Protein AF-A0A7C9AI46-F1 (afdb_monomer_lite)

Organism: Opuntia streptacantha (NCBI:txid393608)

Foldseek 3Di:
DDPCCDPLVVLLQDPPPDDDDDDDGSVRVLVVCLVDPVSLLQQLPADPQQQGSLLSNLLSVVVVVNVSNLVRRDPVSVVSQQCGAGNVRDGSLNSNVVDPDDPPVSNCSSVVVVVVVVPD

Sequence (120 aa):
KNDEKTFWYLLASQTFFDSTSYRKTGLEMLLEIRSDDSALKCLAEADNDGNTPLHIAIEKRNFHFARFVMEIAPQDSFEKIMRKRNSKDLTPIDLIGSAEYVPRQVMLSLLSFKMHGMIM

Structure (mmCIF, N/CA/C/O backbone):
data_AF-A0A7C9AI46-F1
#
_entry.id   AF-A0A7C9AI46-F1
#
loop_
_atom_site.group_PDB
_atom_site.id
_atom_site.type_symbol
_atom_site.label_atom_id
_atom_site.label_alt_id
_atom_site.label_comp_id
_atom_site.label_asym_id
_atom_site.label_entity_id
_atom_site.label_seq_id
_atom_site.pdbx_PDB_ins_code
_atom_site.Cartn_x
_atom_site.Cartn_y
_atom_site.Cartn_z
_atom_site.occupancy
_atom_site.B_iso_or_equiv
_atom_site.auth_seq_id
_atom_site.auth_comp_id
_atom_site.auth_asym_id
_atom_site.auth_atom_id
_atom_site.pdbx_PDB_model_num
ATOM 1 N N . LYS A 1 1 ? 1.104 -20.316 12.557 1.00 36.34 1 LYS A N 1
ATOM 2 C CA . LYS A 1 1 ? 0.505 -19.756 11.323 1.00 36.34 1 LYS A CA 1
ATOM 3 C C . LYS A 1 1 ? 0.906 -18.299 11.339 1.00 36.34 1 LYS A C 1
ATOM 5 O O . LYS A 1 1 ? 0.425 -17.597 12.209 1.00 36.34 1 LYS A O 1
ATOM 10 N N . ASN A 1 2 ? 1.952 -17.960 10.586 1.00 35.69 2 ASN A N 1
ATOM 11 C CA . ASN A 1 2 ? 2.674 -16.703 10.747 1.00 35.69 2 ASN A CA 1
ATOM 12 C C . ASN A 1 2 ? 1.768 -15.527 10.405 1.00 35.69 2 ASN A C 1
ATOM 14 O O . ASN A 1 2 ? 1.301 -15.412 9.274 1.00 35.69 2 ASN A O 1
ATOM 18 N N . ASP A 1 3 ? 1.575 -14.656 11.386 1.00 42.41 3 ASP A N 1
ATOM 19 C CA . ASP A 1 3 ? 1.019 -13.327 11.204 1.00 42.41 3 ASP A CA 1
ATOM 20 C C . ASP A 1 3 ? 2.078 -12.478 10.492 1.00 42.41 3 ASP A C 1
ATOM 22 O O . ASP A 1 3 ? 2.746 -11.640 11.100 1.00 42.41 3 ASP A O 1
ATOM 26 N N . GLU A 1 4 ? 2.278 -12.718 9.196 1.00 43.88 4 GLU A N 1
ATOM 27 C CA . GLU A 1 4 ? 3.011 -11.803 8.322 1.00 43.88 4 GLU A CA 1
ATOM 28 C C . GLU A 1 4 ? 2.147 -10.559 8.125 1.00 43.88 4 GLU A C 1
ATOM 30 O O . GLU A 1 4 ? 1.579 -10.303 7.069 1.00 43.88 4 GLU A O 1
ATOM 35 N N . LYS A 1 5 ? 2.017 -9.784 9.204 1.00 53.44 5 LYS A N 1
ATOM 36 C CA . LYS A 1 5 ? 1.692 -8.369 9.152 1.00 53.44 5 LYS A CA 1
ATOM 37 C C . LYS A 1 5 ? 2.832 -7.741 8.367 1.00 53.44 5 LYS A C 1
ATOM 39 O O . LYS A 1 5 ? 3.883 -7.432 8.925 1.00 53.44 5 LYS A O 1
ATOM 44 N N . THR A 1 6 ? 2.639 -7.669 7.057 1.00 63.28 6 THR A N 1
ATOM 45 C CA . THR A 1 6 ? 3.612 -7.214 6.070 1.00 63.28 6 THR A CA 1
ATOM 46 C C . THR A 1 6 ? 4.199 -5.881 6.522 1.00 63.28 6 THR A C 1
ATOM 48 O O . THR A 1 6 ? 3.526 -5.095 7.189 1.00 63.28 6 THR A O 1
ATOM 51 N N . PHE A 1 7 ? 5.442 -5.595 6.144 1.00 65.50 7 PHE A N 1
ATOM 52 C CA . PHE A 1 7 ? 6.103 -4.301 6.354 1.00 65.50 7 PHE A CA 1
ATOM 53 C C . PHE A 1 7 ? 5.150 -3.094 6.171 1.00 65.50 7 PHE A C 1
ATOM 55 O O . PHE A 1 7 ? 5.118 -2.176 6.991 1.00 65.50 7 PHE A O 1
ATOM 62 N N . TRP A 1 8 ? 4.268 -3.169 5.170 1.00 65.88 8 TRP A N 1
ATOM 63 C CA . TRP A 1 8 ? 3.223 -2.186 4.887 1.00 65.88 8 TRP A CA 1
ATOM 64 C C . TRP A 1 8 ? 2.050 -2.162 5.857 1.00 65.88 8 TRP A C 1
ATOM 66 O O . TRP A 1 8 ? 1.563 -1.082 6.179 1.00 65.88 8 TRP A O 1
ATOM 76 N N . TYR A 1 9 ? 1.611 -3.317 6.356 1.00 63.44 9 TYR A N 1
ATOM 77 C CA . TYR A 1 9 ? 0.642 -3.370 7.443 1.00 63.44 9 TYR A CA 1
ATOM 78 C C . TYR A 1 9 ? 1.198 -2.630 8.660 1.00 63.44 9 TYR A C 1
ATOM 80 O O . TYR A 1 9 ? 0.491 -1.819 9.245 1.00 63.44 9 TYR A O 1
ATOM 88 N N . LEU A 1 10 ? 2.470 -2.840 9.021 1.00 62.12 10 LEU A N 1
ATOM 89 C CA . LEU A 1 10 ? 3.110 -2.135 10.140 1.00 62.12 10 LEU A CA 1
ATOM 90 C C . LEU A 1 10 ? 3.229 -0.621 9.897 1.00 62.12 10 LEU A C 1
ATOM 92 O O . LEU A 1 10 ? 2.911 0.150 10.799 1.00 62.12 10 LEU A O 1
ATOM 96 N N . LEU A 1 11 ? 3.612 -0.193 8.690 1.00 64.50 11 LEU A N 1
ATOM 97 C CA . LEU A 1 11 ? 3.688 1.229 8.326 1.00 64.50 11 LEU A CA 1
ATOM 98 C C . LEU A 1 11 ? 2.318 1.920 8.290 1.00 64.50 11 LEU A C 1
ATOM 100 O O . LEU A 1 11 ? 2.179 3.044 8.764 1.00 64.50 11 LEU A O 1
ATOM 104 N N . ALA A 1 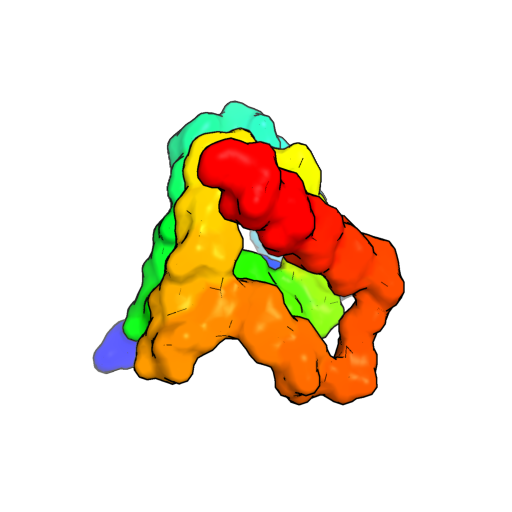12 ? 1.297 1.256 7.752 1.00 61.16 12 ALA A N 1
ATOM 105 C CA . ALA A 1 12 ? -0.043 1.820 7.639 1.00 61.16 12 ALA A CA 1
ATOM 106 C C . ALA A 1 12 ? -0.834 1.755 8.960 1.00 61.16 12 ALA A C 1
ATOM 108 O O . ALA A 1 12 ? -1.695 2.606 9.182 1.00 61.16 12 ALA A O 1
ATOM 109 N N . SER A 1 13 ? -0.554 0.770 9.828 1.00 62.59 13 SER A N 1
ATOM 110 C CA . SER A 1 13 ? -1.275 0.548 11.096 1.00 62.59 13 SER A CA 1
ATOM 111 C C . SER A 1 13 ? -0.742 1.338 12.289 1.00 62.59 13 SER A C 1
ATOM 113 O O . SER A 1 13 ? -1.479 1.496 13.261 1.00 62.59 13 SER A O 1
ATOM 115 N N . GLN A 1 14 ? 0.497 1.832 12.251 1.00 60.31 14 GLN A N 1
ATOM 116 C CA . GLN A 1 14 ? 1.072 2.570 13.373 1.00 60.31 14 GLN A CA 1
ATOM 117 C C . GLN A 1 14 ? 0.974 4.086 13.180 1.00 60.31 14 GLN A C 1
ATOM 119 O O . GLN A 1 14 ? 1.494 4.664 12.227 1.00 60.31 14 GLN A O 1
ATOM 124 N N . THR A 1 15 ? 0.358 4.754 14.154 1.00 53.78 15 THR A N 1
ATOM 125 C CA . THR A 1 15 ? 0.526 6.187 14.408 1.00 53.78 15 THR A CA 1
ATOM 126 C C . THR A 1 15 ? 1.915 6.413 15.018 1.00 53.78 15 THR A C 1
ATOM 128 O O . THR A 1 15 ? 2.055 6.517 16.234 1.00 53.78 15 THR A O 1
ATOM 131 N N . PHE A 1 16 ? 2.973 6.410 14.204 1.00 49.12 16 PHE A N 1
ATOM 132 C CA . PHE A 1 16 ? 4.346 6.589 14.691 1.00 49.12 16 PHE A CA 1
ATOM 133 C C . PHE A 1 16 ? 4.631 8.056 15.057 1.00 49.12 16 PHE A C 1
ATOM 135 O O . PHE A 1 16 ? 5.184 8.813 14.263 1.00 49.12 16 PHE A O 1
ATOM 142 N N . PHE A 1 17 ? 4.263 8.437 16.280 1.00 46.50 17 PHE A N 1
ATOM 143 C CA . PHE A 1 17 ? 4.783 9.621 16.977 1.00 46.50 17 PHE A CA 1
ATOM 144 C C . PHE A 1 17 ? 5.236 9.302 18.412 1.00 46.50 17 PHE A C 1
ATOM 146 O O . PHE A 1 17 ? 5.400 10.226 19.203 1.00 46.50 17 PHE A O 1
ATOM 153 N N . ASP A 1 18 ? 5.453 8.029 18.766 1.00 39.16 18 ASP A N 1
ATOM 154 C CA . ASP A 1 18 ? 5.945 7.689 20.106 1.00 39.16 18 ASP A CA 1
ATOM 155 C C . ASP A 1 18 ? 7.452 7.398 20.103 1.00 39.16 18 ASP A C 1
ATOM 157 O O . ASP A 1 18 ? 7.964 6.615 19.301 1.00 39.16 18 ASP A O 1
ATOM 161 N N . SER A 1 19 ? 8.174 8.104 20.970 1.00 45.16 19 SER A N 1
ATOM 162 C CA . SER A 1 19 ? 9.606 8.403 20.855 1.00 45.16 19 SER A CA 1
ATOM 163 C C . SER A 1 19 ? 10.541 7.363 21.481 1.00 45.16 19 SER A C 1
ATOM 165 O O . SER A 1 19 ? 11.729 7.636 21.643 1.00 45.16 19 SER A O 1
ATOM 167 N N . THR A 1 20 ? 10.052 6.183 21.872 1.00 44.16 20 THR A N 1
ATOM 168 C CA . THR A 1 20 ? 10.730 5.420 22.938 1.00 44.16 20 THR A CA 1
ATOM 169 C C . THR A 1 20 ? 11.123 3.970 22.658 1.00 44.16 20 THR A C 1
ATOM 171 O O . THR A 1 20 ? 11.609 3.314 23.578 1.00 44.16 20 THR A O 1
ATOM 174 N N . SER A 1 21 ? 11.050 3.427 21.435 1.00 40.94 21 SER A N 1
ATOM 175 C CA . SER A 1 21 ? 11.589 2.065 21.244 1.00 40.94 21 SER A CA 1
ATOM 176 C C . SER A 1 21 ? 12.120 1.736 19.853 1.00 40.94 21 SER A C 1
ATOM 178 O O . SER A 1 21 ? 11.443 1.093 19.055 1.00 40.94 21 SER A O 1
ATOM 180 N N . TYR A 1 22 ? 13.398 2.088 19.644 1.00 47.00 22 TYR A N 1
ATOM 181 C CA . TYR A 1 22 ? 14.240 1.716 18.497 1.00 47.00 22 TYR A CA 1
ATOM 182 C C . TYR A 1 22 ? 13.635 2.114 17.130 1.00 47.00 22 TYR A C 1
ATOM 184 O O . TYR A 1 22 ? 12.488 2.511 17.029 1.00 47.00 22 TYR A O 1
ATOM 192 N N . ARG A 1 23 ? 14.391 1.923 16.045 1.00 47.78 23 ARG A N 1
ATOM 193 C CA . ARG A 1 23 ? 13.865 1.805 14.669 1.00 47.78 23 ARG A CA 1
ATOM 194 C C . ARG A 1 23 ? 13.454 3.123 13.993 1.00 47.78 23 ARG A C 1
ATOM 196 O O . ARG A 1 23 ? 12.537 3.814 14.405 1.00 47.78 23 ARG A O 1
ATOM 203 N N . LYS A 1 24 ? 14.175 3.397 12.903 1.00 52.66 24 LYS A N 1
ATOM 204 C CA . LYS A 1 24 ? 13.884 4.299 11.779 1.00 52.66 24 LYS A CA 1
ATOM 205 C C . LYS A 1 24 ? 12.466 4.891 11.800 1.00 52.66 24 LYS A C 1
ATOM 207 O O . LYS A 1 24 ? 11.492 4.141 11.791 1.00 52.66 24 LYS A O 1
ATOM 212 N N . THR A 1 25 ? 12.340 6.216 11.830 1.00 62.56 25 THR A N 1
ATOM 213 C CA . THR A 1 25 ? 11.023 6.880 11.857 1.00 62.56 25 THR A CA 1
ATOM 214 C C . THR A 1 25 ? 10.204 6.540 10.607 1.00 62.56 25 THR A C 1
ATOM 216 O O . THR A 1 25 ? 10.760 6.166 9.572 1.00 62.56 25 THR A O 1
ATOM 219 N N . GLY A 1 26 ? 8.877 6.727 10.664 1.00 61.03 26 GLY A N 1
ATOM 220 C CA . GLY A 1 26 ? 8.028 6.610 9.475 1.00 61.03 26 GLY A CA 1
ATOM 221 C C . GLY A 1 26 ? 8.571 7.455 8.318 1.00 61.03 26 GLY A C 1
ATOM 222 O O . GLY A 1 26 ? 8.740 6.946 7.221 1.00 61.03 26 GLY A O 1
ATOM 223 N N . LEU A 1 27 ? 8.979 8.699 8.583 1.00 62.09 27 LEU A N 1
ATOM 224 C CA . LEU A 1 27 ? 9.576 9.586 7.579 1.00 62.09 27 LEU A CA 1
ATOM 225 C C . LEU A 1 27 ? 10.895 9.053 7.001 1.00 62.09 27 LEU A C 1
ATOM 227 O O . LEU A 1 27 ? 11.093 9.127 5.794 1.00 62.09 27 LEU A O 1
ATOM 231 N N . GLU A 1 28 ? 11.780 8.491 7.821 1.00 65.75 28 GLU A N 1
ATOM 232 C CA . GLU A 1 28 ? 13.042 7.908 7.344 1.00 65.75 28 GLU A CA 1
ATOM 233 C C . GLU A 1 28 ? 12.821 6.654 6.486 1.00 65.75 28 GLU A C 1
ATOM 235 O O . GLU A 1 28 ? 13.552 6.446 5.520 1.00 65.75 28 GLU A O 1
ATOM 240 N N . MET A 1 29 ? 11.805 5.839 6.794 1.00 65.44 29 MET A N 1
ATOM 241 C CA . MET A 1 29 ? 11.410 4.714 5.937 1.00 65.44 29 MET A CA 1
ATOM 242 C C . MET A 1 29 ? 10.792 5.198 4.622 1.00 65.44 29 MET A C 1
ATOM 244 O O . MET A 1 29 ? 11.121 4.673 3.564 1.00 65.44 29 MET A O 1
ATOM 248 N N . LEU A 1 30 ? 9.939 6.227 4.660 1.00 67.44 30 LEU A N 1
ATOM 249 C CA . LEU A 1 30 ? 9.368 6.835 3.453 1.00 67.44 30 LEU A CA 1
ATOM 250 C C . LEU A 1 30 ? 10.469 7.419 2.550 1.00 67.44 30 LEU A C 1
ATOM 252 O O . LEU A 1 30 ? 10.444 7.223 1.336 1.00 67.44 30 LEU A O 1
ATOM 256 N N . LEU A 1 31 ? 11.470 8.085 3.129 1.00 69.69 31 LEU A N 1
ATOM 257 C CA . LEU A 1 31 ? 12.622 8.598 2.384 1.00 69.69 31 LEU A CA 1
ATOM 258 C C . LEU A 1 31 ? 13.451 7.476 1.750 1.00 69.69 31 LEU A C 1
ATOM 260 O O . LEU A 1 31 ? 13.870 7.617 0.607 1.00 69.69 31 LEU A O 1
ATOM 264 N N . GLU A 1 32 ? 13.640 6.359 2.450 1.00 70.50 32 GLU A N 1
ATOM 265 C CA . GLU A 1 32 ? 14.325 5.185 1.902 1.00 70.50 32 GLU A CA 1
ATOM 266 C C . GLU A 1 32 ? 13.545 4.547 0.746 1.00 70.50 32 GLU A C 1
ATOM 268 O O . GLU A 1 32 ? 14.131 4.284 -0.300 1.00 70.50 32 GLU A O 1
ATOM 273 N N . ILE A 1 33 ? 12.222 4.389 0.878 1.00 71.12 33 ILE A N 1
ATOM 274 C CA . ILE A 1 33 ? 11.359 3.864 -0.195 1.00 71.12 33 ILE A CA 1
ATOM 275 C C . ILE A 1 33 ? 11.448 4.744 -1.444 1.00 71.12 33 ILE A C 1
ATOM 277 O O . ILE A 1 33 ? 11.494 4.236 -2.558 1.00 71.12 33 ILE A O 1
ATOM 281 N N . ARG A 1 34 ? 11.498 6.070 -1.272 1.00 70.38 34 ARG A N 1
ATOM 282 C CA . ARG A 1 34 ? 11.638 7.013 -2.390 1.00 70.38 34 ARG A CA 1
ATOM 283 C C . ARG A 1 34 ? 12.972 6.858 -3.131 1.00 70.38 34 ARG A C 1
ATOM 285 O O . ARG A 1 34 ? 13.054 7.229 -4.298 1.00 70.38 34 ARG A O 1
ATOM 292 N N . SER A 1 35 ? 14.008 6.363 -2.460 1.00 75.94 35 SER A N 1
ATOM 293 C CA . SER A 1 35 ? 15.353 6.200 -3.016 1.00 75.94 35 SER A CA 1
ATOM 294 C C . SER A 1 35 ? 15.632 4.801 -3.580 1.00 75.94 35 SER A C 1
ATOM 296 O O . SER A 1 35 ? 16.685 4.620 -4.187 1.00 75.94 35 SER A O 1
ATOM 298 N N . ASP A 1 36 ? 14.724 3.834 -3.411 1.00 76.69 36 ASP A N 1
ATOM 299 C CA . ASP A 1 36 ? 14.899 2.446 -3.855 1.00 76.69 36 ASP A CA 1
ATOM 300 C C . ASP A 1 36 ? 13.776 2.012 -4.816 1.00 76.69 36 ASP A C 1
ATOM 302 O O . ASP A 1 36 ? 12.641 1.744 -4.416 1.00 76.69 36 ASP A O 1
ATOM 306 N N . ASP A 1 37 ? 14.111 1.874 -6.103 1.00 72.44 37 ASP A N 1
ATOM 307 C CA . ASP A 1 37 ? 13.191 1.407 -7.151 1.00 72.44 37 ASP A CA 1
ATOM 308 C C . ASP A 1 37 ? 12.603 0.012 -6.877 1.00 72.44 37 ASP A C 1
ATOM 310 O O . ASP A 1 37 ? 11.498 -0.312 -7.325 1.00 72.44 37 ASP A O 1
ATOM 314 N N . SER A 1 38 ? 13.324 -0.837 -6.142 1.00 71.56 38 SER A N 1
ATOM 315 C CA . SER A 1 38 ? 12.840 -2.157 -5.732 1.00 71.56 38 SER A CA 1
ATOM 316 C C . SER A 1 38 ? 11.757 -2.013 -4.667 1.00 71.56 38 SER A C 1
ATOM 318 O O . SER A 1 38 ? 10.711 -2.655 -4.766 1.00 71.56 38 SER A O 1
ATOM 320 N N . ALA A 1 39 ? 11.952 -1.106 -3.705 1.00 69.00 39 ALA A N 1
ATOM 321 C CA . ALA A 1 39 ? 10.950 -0.789 -2.690 1.00 69.00 39 ALA A CA 1
ATOM 322 C C . ALA A 1 39 ? 9.685 -0.162 -3.305 1.00 69.00 39 ALA A C 1
ATOM 324 O O . ALA A 1 39 ? 8.570 -0.472 -2.877 1.00 69.00 39 ALA A O 1
ATOM 325 N N . LEU A 1 40 ? 9.832 0.654 -4.356 1.00 71.50 40 LEU A N 1
ATOM 326 C CA . LEU A 1 40 ? 8.703 1.213 -5.109 1.00 71.50 40 LEU A CA 1
ATOM 327 C C . LEU A 1 40 ? 7.863 0.137 -5.810 1.00 71.50 40 LEU A C 1
ATOM 329 O O . LEU A 1 40 ? 6.637 0.249 -5.863 1.00 71.50 40 LEU A O 1
ATOM 333 N N . LYS A 1 41 ? 8.486 -0.931 -6.323 1.00 74.06 41 LYS A N 1
ATOM 334 C CA . LYS A 1 41 ? 7.755 -2.063 -6.924 1.00 74.06 41 LYS A CA 1
ATOM 335 C C . LYS A 1 41 ? 6.918 -2.820 -5.896 1.00 74.06 41 LYS A C 1
ATOM 337 O O . LYS A 1 41 ? 5.803 -3.236 -6.218 1.00 74.06 41 LYS A O 1
ATOM 342 N N . CYS A 1 42 ? 7.397 -2.921 -4.657 1.00 74.94 42 CYS A N 1
ATOM 343 C CA . CYS A 1 42 ? 6.657 -3.542 -3.559 1.00 74.94 42 CYS A CA 1
ATOM 344 C C . CYS A 1 42 ? 5.380 -2.776 -3.168 1.00 74.94 42 CYS A C 1
ATOM 346 O O . CYS A 1 42 ? 4.527 -3.343 -2.488 1.00 74.94 42 CYS A O 1
ATOM 348 N N . LEU A 1 43 ? 5.179 -1.528 -3.620 1.00 76.38 43 LEU A N 1
ATOM 349 C CA . LEU A 1 43 ? 3.909 -0.813 -3.418 1.00 76.38 43 LEU A CA 1
ATOM 350 C C . LEU A 1 43 ? 2.738 -1.457 -4.172 1.00 76.38 43 LEU A C 1
ATOM 352 O O . LEU A 1 43 ? 1.588 -1.278 -3.780 1.00 76.38 43 LEU A O 1
ATOM 356 N N . ALA A 1 44 ? 3.017 -2.199 -5.248 1.00 79.75 44 ALA A N 1
ATOM 357 C CA . ALA A 1 44 ? 2.013 -2.943 -6.010 1.00 79.75 44 ALA A CA 1
ATOM 358 C C . ALA A 1 44 ? 1.798 -4.376 -5.504 1.00 79.75 44 ALA A C 1
ATOM 360 O O . ALA A 1 44 ? 0.931 -5.090 -6.024 1.00 79.75 44 ALA A O 1
ATOM 361 N N . GLU A 1 45 ? 2.585 -4.806 -4.520 1.00 82.88 45 GLU A N 1
ATOM 362 C CA . GLU A 1 45 ? 2.415 -6.102 -3.883 1.00 82.88 45 GLU A CA 1
ATOM 363 C C . GLU A 1 45 ? 1.272 -6.048 -2.875 1.00 82.88 45 GLU A C 1
ATOM 365 O O . GLU A 1 45 ? 0.952 -5.007 -2.299 1.00 82.88 45 GLU A O 1
ATOM 370 N N . ALA A 1 46 ? 0.606 -7.184 -2.724 1.00 82.62 46 ALA A N 1
ATOM 371 C CA . ALA A 1 46 ? -0.509 -7.336 -1.814 1.00 82.62 46 ALA A CA 1
ATOM 372 C C . ALA A 1 46 ? -0.088 -8.196 -0.624 1.00 82.62 46 ALA A C 1
ATOM 374 O O . ALA A 1 46 ? 0.779 -9.060 -0.760 1.00 82.62 46 ALA A O 1
ATOM 375 N N . ASP A 1 47 ? -0.711 -7.962 0.524 1.00 82.62 47 ASP A N 1
ATOM 376 C CA . ASP A 1 47 ? -0.612 -8.862 1.664 1.00 82.62 47 ASP A CA 1
ATOM 377 C C . ASP A 1 47 ? -1.383 -10.176 1.425 1.00 82.62 47 ASP A C 1
ATOM 379 O O . ASP A 1 47 ? -1.945 -10.424 0.353 1.00 82.62 47 ASP A O 1
ATOM 383 N N . ASN A 1 48 ? -1.417 -11.028 2.451 1.00 83.75 48 ASN A N 1
ATOM 384 C CA . ASN A 1 48 ? -2.130 -12.307 2.422 1.00 83.75 48 ASN A CA 1
ATOM 385 C C . ASN A 1 48 ? -3.649 -12.156 2.229 1.00 83.75 48 ASN A C 1
ATOM 387 O O . ASN A 1 48 ? -4.299 -13.089 1.760 1.00 83.75 48 ASN A O 1
ATOM 391 N N . A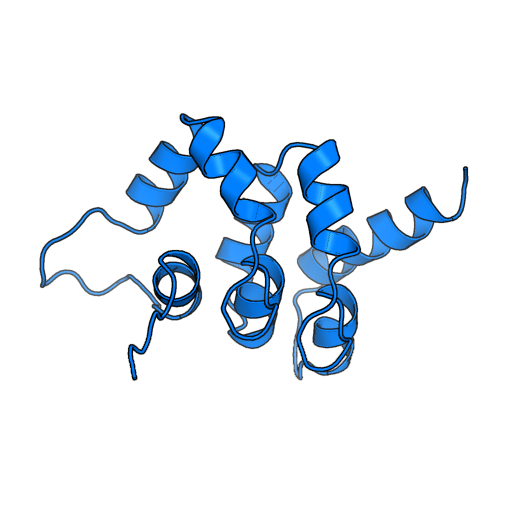SP A 1 49 ? -4.205 -10.987 2.548 1.00 83.56 49 ASP A N 1
ATOM 392 C CA . ASP A 1 49 ? -5.607 -10.641 2.327 1.00 83.56 49 ASP A CA 1
ATOM 393 C C . ASP A 1 49 ? -5.828 -9.980 0.956 1.00 83.56 49 ASP A C 1
ATOM 395 O O . ASP A 1 49 ? -6.931 -9.525 0.651 1.00 83.56 49 ASP A O 1
ATOM 399 N N . GLY A 1 50 ? -4.806 -9.912 0.100 1.00 86.75 50 GLY A N 1
ATOM 400 C CA . GLY A 1 50 ? -4.884 -9.246 -1.195 1.00 86.75 50 GLY A CA 1
ATOM 401 C C . GLY A 1 50 ? -4.887 -7.713 -1.099 1.00 86.75 50 GLY A C 1
ATOM 402 O O . GLY A 1 50 ? -5.034 -7.043 -2.123 1.00 86.75 50 GLY A O 1
ATOM 403 N N . ASN A 1 51 ? -4.708 -7.138 0.092 1.00 86.00 51 ASN A N 1
ATOM 404 C CA . ASN A 1 51 ? -4.653 -5.698 0.285 1.00 86.00 51 ASN A CA 1
ATOM 405 C C . ASN A 1 51 ? -3.285 -5.163 -0.138 1.00 86.00 51 ASN A C 1
ATOM 407 O O . ASN A 1 51 ? -2.242 -5.550 0.382 1.00 86.00 51 ASN A O 1
ATOM 411 N N . THR A 1 52 ? -3.288 -4.206 -1.058 1.00 88.06 52 THR A N 1
ATOM 412 C CA . THR A 1 52 ? -2.109 -3.364 -1.314 1.00 88.06 52 THR A CA 1
ATOM 413 C C . THR A 1 52 ? -1.908 -2.366 -0.166 1.00 88.06 52 THR A C 1
ATOM 415 O O . THR A 1 52 ? -2.858 -2.086 0.575 1.00 88.06 52 THR A O 1
ATOM 418 N N . PRO A 1 53 ? -0.730 -1.728 -0.042 1.00 84.81 53 PRO A N 1
ATOM 419 C CA . PRO A 1 53 ? -0.495 -0.681 0.952 1.00 84.81 53 PRO A CA 1
ATOM 420 C C . PRO A 1 53 ? -1.552 0.427 0.917 1.00 84.81 53 PRO A C 1
ATOM 422 O O . PRO A 1 53 ? -1.916 0.959 1.962 1.00 84.81 53 PRO A O 1
ATOM 425 N N . LEU A 1 54 ? -2.100 0.734 -0.266 1.00 85.81 54 LEU A N 1
ATOM 426 C CA . LEU A 1 54 ? -3.157 1.731 -0.422 1.00 85.81 54 LEU A CA 1
ATOM 427 C C . LEU A 1 54 ? -4.515 1.259 0.127 1.00 85.81 54 LEU A C 1
ATOM 429 O O . LEU A 1 54 ? -5.222 2.070 0.721 1.00 85.81 54 LEU A O 1
ATOM 433 N N . HIS A 1 55 ? -4.862 -0.031 0.004 1.00 87.00 55 HIS A N 1
ATOM 434 C CA . HIS A 1 55 ? -6.055 -0.586 0.664 1.00 87.00 55 HIS A CA 1
ATOM 435 C C . HIS A 1 55 ? -5.957 -0.395 2.180 1.00 87.00 55 HIS A C 1
ATOM 437 O O . HIS A 1 55 ? -6.868 0.151 2.802 1.00 87.00 55 HIS A O 1
ATOM 443 N N . ILE A 1 56 ? -4.812 -0.780 2.755 1.00 84.12 56 ILE A N 1
ATOM 444 C CA . ILE A 1 56 ? -4.572 -0.700 4.199 1.00 84.12 56 ILE A CA 1
ATOM 445 C C . ILE A 1 56 ? -4.567 0.766 4.653 1.00 84.12 56 ILE A C 1
ATOM 447 O O . ILE A 1 56 ? -5.177 1.097 5.664 1.00 84.12 56 ILE A O 1
ATOM 451 N N . ALA A 1 57 ? -3.932 1.672 3.902 1.00 83.44 57 ALA A N 1
ATOM 452 C CA . ALA A 1 57 ? -3.896 3.096 4.233 1.00 83.44 57 ALA A CA 1
ATOM 453 C C . ALA A 1 57 ? -5.301 3.711 4.326 1.00 83.44 57 ALA A C 1
ATOM 455 O O . ALA A 1 57 ? -5.581 4.478 5.248 1.00 83.44 57 ALA A O 1
ATOM 456 N N . ILE A 1 58 ? -6.188 3.359 3.390 1.00 84.19 58 ILE A N 1
ATOM 457 C CA . ILE A 1 58 ? -7.572 3.844 3.361 1.00 84.19 58 ILE A CA 1
ATOM 458 C C . ILE A 1 58 ? -8.377 3.223 4.505 1.00 84.19 58 ILE A C 1
ATOM 460 O O . ILE A 1 58 ? -9.020 3.957 5.254 1.00 84.19 58 ILE A O 1
ATOM 464 N N . GLU A 1 59 ? -8.282 1.904 4.698 1.00 82.81 59 GLU A N 1
ATOM 465 C CA . GLU A 1 59 ? -8.971 1.190 5.782 1.00 82.81 59 GLU A CA 1
ATOM 466 C C . GLU A 1 59 ? -8.562 1.720 7.167 1.00 82.81 59 GLU A C 1
ATOM 468 O O . GLU A 1 59 ? -9.406 1.951 8.032 1.00 82.81 59 GLU A O 1
ATOM 473 N N . LYS A 1 60 ? -7.267 1.987 7.373 1.00 80.31 60 LYS A N 1
ATOM 474 C CA . LYS A 1 60 ? -6.727 2.544 8.624 1.00 80.31 60 LYS A CA 1
ATOM 475 C C . LYS A 1 60 ? -6.900 4.058 8.746 1.00 80.31 60 LYS A C 1
ATOM 477 O O . LYS A 1 60 ? -6.485 4.629 9.751 1.00 80.31 60 LYS A O 1
ATOM 482 N N . ARG A 1 61 ? -7.493 4.722 7.745 1.00 80.44 61 ARG A N 1
ATOM 483 C CA . ARG A 1 61 ? -7.646 6.189 7.675 1.00 80.44 61 ARG A CA 1
ATOM 484 C C . ARG A 1 61 ? -6.312 6.941 7.769 1.00 80.44 61 ARG A C 1
ATOM 486 O O . ARG A 1 61 ? -6.264 8.112 8.150 1.00 80.44 61 ARG A O 1
ATOM 493 N N . ASN A 1 62 ? -5.218 6.289 7.381 1.00 79.94 62 ASN A N 1
ATOM 494 C CA . ASN A 1 62 ? -3.891 6.879 7.306 1.00 79.94 62 ASN A CA 1
ATOM 495 C C . ASN A 1 62 ? -3.726 7.609 5.966 1.00 79.94 62 ASN A C 1
ATOM 497 O O . ASN A 1 62 ? -3.006 7.190 5.059 1.00 79.94 62 ASN A O 1
ATOM 501 N N . PHE A 1 63 ? -4.442 8.724 5.835 1.00 80.31 63 PHE A N 1
ATOM 502 C CA . PHE A 1 63 ? -4.487 9.511 4.604 1.00 80.31 63 PHE A CA 1
ATOM 503 C C . PHE A 1 63 ? -3.154 10.173 4.255 1.00 80.31 63 PHE A C 1
ATOM 505 O O . PHE A 1 63 ? -2.909 10.459 3.087 1.00 80.31 63 PHE A O 1
ATOM 512 N N . HIS A 1 64 ? -2.286 10.395 5.246 1.00 78.69 64 HIS A N 1
ATOM 513 C CA . HIS A 1 64 ? -0.934 10.888 5.005 1.00 78.69 64 HIS A CA 1
ATOM 514 C C . HIS A 1 64 ? -0.106 9.843 4.252 1.00 78.69 64 HIS A C 1
ATOM 516 O O . HIS A 1 64 ? 0.474 10.148 3.213 1.00 78.69 64 HIS A O 1
ATOM 522 N N . PHE A 1 65 ? -0.141 8.591 4.715 1.00 78.12 65 PHE A N 1
ATOM 523 C CA . PHE A 1 65 ? 0.510 7.485 4.025 1.00 78.12 65 PHE A CA 1
ATOM 524 C C . PHE A 1 65 ? -0.140 7.192 2.665 1.00 78.12 65 PHE A C 1
ATOM 526 O O . PHE A 1 65 ? 0.571 7.008 1.682 1.00 78.12 65 PHE A O 1
ATOM 533 N N . ALA A 1 66 ? -1.474 7.249 2.561 1.00 81.88 66 ALA A N 1
ATOM 534 C CA . ALA A 1 66 ? -2.165 7.112 1.275 1.00 81.88 66 ALA A CA 1
ATOM 535 C C . ALA A 1 66 ? -1.689 8.167 0.261 1.00 81.88 66 ALA A C 1
ATOM 537 O O . ALA A 1 66 ? -1.426 7.838 -0.894 1.00 81.88 66 ALA A O 1
ATOM 538 N N . ARG A 1 67 ? -1.538 9.427 0.695 1.00 79.81 67 ARG A N 1
ATOM 539 C CA . ARG A 1 67 ? -1.025 10.509 -0.154 1.00 79.81 67 ARG A CA 1
ATOM 540 C C . ARG A 1 67 ? 0.416 10.268 -0.569 1.00 79.81 67 ARG A C 1
ATOM 542 O O . ARG A 1 67 ? 0.726 10.419 -1.741 1.00 79.81 67 ARG A O 1
ATOM 549 N N . PHE A 1 68 ? 1.255 9.834 0.363 1.00 79.81 68 PHE A N 1
ATOM 550 C CA . PHE A 1 68 ? 2.633 9.487 0.058 1.00 79.81 68 PHE A CA 1
ATOM 551 C C . PHE A 1 68 ? 2.719 8.392 -1.013 1.00 79.81 68 PHE A C 1
ATOM 553 O O . PHE A 1 68 ? 3.382 8.590 -2.023 1.00 79.81 68 PHE A O 1
ATOM 560 N N . VAL A 1 69 ? 1.986 7.282 -0.856 1.00 80.19 69 VAL A N 1
ATOM 561 C CA . VAL A 1 69 ? 1.951 6.200 -1.857 1.00 80.19 69 VAL A CA 1
ATOM 562 C C . VAL A 1 69 ? 1.505 6.722 -3.227 1.00 80.19 69 VAL A C 1
ATOM 564 O O . VAL A 1 69 ? 2.104 6.350 -4.229 1.00 80.19 69 VAL A O 1
ATOM 567 N N . MET A 1 70 ? 0.509 7.615 -3.283 1.00 79.94 70 MET A N 1
ATOM 568 C CA . MET A 1 70 ? 0.082 8.262 -4.535 1.00 79.94 70 MET A CA 1
ATOM 569 C C . MET A 1 70 ? 1.156 9.177 -5.147 1.00 79.94 70 MET A C 1
ATOM 571 O O . MET A 1 70 ? 1.217 9.301 -6.364 1.00 79.94 70 MET A O 1
ATOM 575 N N . GLU A 1 71 ? 1.981 9.834 -4.329 1.00 80.56 71 GLU A N 1
ATOM 576 C CA . GLU A 1 71 ? 3.022 10.767 -4.783 1.00 80.56 71 GLU A CA 1
ATOM 577 C C . GLU A 1 71 ? 4.288 10.058 -5.284 1.00 80.56 71 GLU A C 1
ATOM 579 O O . GLU A 1 71 ? 4.959 10.574 -6.176 1.00 80.56 71 GLU A O 1
ATOM 584 N N . ILE A 1 72 ? 4.639 8.909 -4.699 1.00 79.75 72 ILE A N 1
ATOM 585 C CA . ILE A 1 72 ? 5.906 8.219 -4.987 1.00 79.75 72 ILE A CA 1
ATOM 586 C C . ILE A 1 72 ? 5.762 6.963 -5.847 1.00 79.75 72 ILE A C 1
ATOM 588 O O . ILE A 1 72 ? 6.762 6.493 -6.385 1.00 79.75 72 ILE A O 1
ATOM 592 N N . ALA A 1 73 ? 4.559 6.394 -5.981 1.00 78.06 73 ALA A N 1
ATOM 593 C CA . ALA A 1 73 ? 4.365 5.223 -6.825 1.00 78.06 73 ALA A CA 1
ATOM 594 C C . ALA A 1 73 ? 4.643 5.575 -8.299 1.00 78.06 73 ALA A C 1
ATOM 596 O O . ALA A 1 73 ? 4.044 6.517 -8.822 1.00 78.06 73 ALA A O 1
ATOM 597 N N . PRO A 1 74 ? 5.494 4.804 -9.003 1.00 77.94 74 PRO A N 1
ATOM 598 C CA . PRO A 1 74 ? 5.647 4.937 -10.448 1.00 77.94 74 PRO A CA 1
ATOM 599 C C . PRO A 1 74 ? 4.293 4.784 -11.146 1.00 77.94 74 PRO A C 1
ATOM 601 O O . PRO A 1 74 ? 3.496 3.946 -10.724 1.00 77.94 74 PRO A O 1
ATOM 604 N N . GLN A 1 75 ? 4.048 5.533 -12.224 1.00 73.31 75 GLN A N 1
ATOM 605 C CA . GLN A 1 75 ? 2.757 5.550 -12.930 1.00 73.31 75 GLN A CA 1
ATOM 606 C C . GLN A 1 75 ? 2.240 4.135 -13.264 1.00 73.31 75 GLN A C 1
ATOM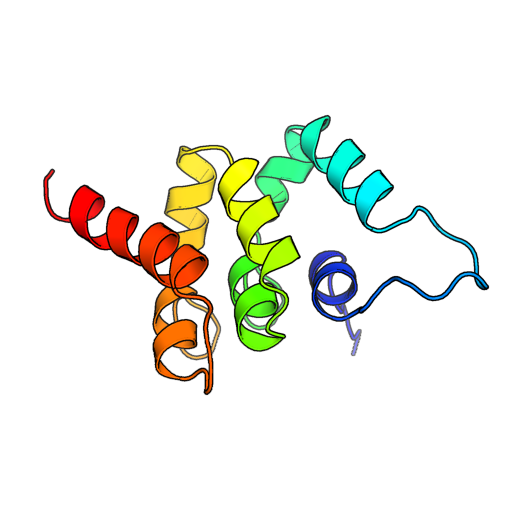 608 O O . GLN A 1 75 ? 1.092 3.807 -12.959 1.00 73.31 75 GLN A O 1
ATOM 613 N N . ASP A 1 76 ? 3.106 3.266 -13.795 1.00 76.19 76 ASP A N 1
ATOM 614 C CA . ASP A 1 76 ? 2.761 1.879 -14.148 1.00 76.19 76 ASP A CA 1
ATOM 615 C C . ASP A 1 76 ? 2.356 1.044 -12.919 1.00 76.19 76 ASP A C 1
ATOM 617 O O . ASP A 1 76 ? 1.408 0.251 -12.948 1.00 76.19 76 ASP A O 1
ATOM 621 N N . SER A 1 77 ? 3.062 1.235 -11.801 1.00 77.25 77 SER A N 1
ATOM 622 C CA . SER A 1 77 ? 2.753 0.586 -10.525 1.00 77.25 77 SER A CA 1
ATOM 623 C C . SER A 1 77 ? 1.469 1.145 -9.923 1.00 77.25 77 SER A C 1
ATOM 625 O O . SER A 1 77 ? 0.667 0.384 -9.387 1.00 77.25 77 SER A O 1
ATOM 627 N N . PHE A 1 78 ? 1.245 2.453 -10.034 1.00 79.88 78 PHE A N 1
ATOM 628 C CA . PHE A 1 78 ? 0.066 3.128 -9.511 1.00 79.88 78 PHE A CA 1
ATOM 629 C C . PHE A 1 78 ? -1.217 2.599 -10.156 1.00 79.88 78 PHE A C 1
ATOM 631 O O . PHE A 1 78 ? -2.166 2.225 -9.465 1.00 79.88 78 PHE A O 1
ATOM 638 N N . GLU A 1 79 ? -1.211 2.450 -11.478 1.00 80.12 79 GLU A N 1
ATOM 639 C CA . GLU A 1 79 ? -2.299 1.824 -12.226 1.00 80.12 79 GLU A CA 1
ATOM 640 C C . GLU A 1 79 ? -2.610 0.402 -11.761 1.00 80.12 79 GLU A C 1
ATOM 642 O O . GLU A 1 79 ? -3.775 0.017 -11.602 1.00 80.12 79 GLU A O 1
ATOM 647 N N . LYS A 1 80 ? -1.560 -0.383 -11.520 1.00 83.62 80 LYS A N 1
ATOM 648 C CA . LYS A 1 80 ? -1.680 -1.750 -11.021 1.00 83.62 80 LYS A CA 1
ATOM 649 C C . LYS A 1 80 ? -2.243 -1.783 -9.599 1.00 83.62 80 LYS A C 1
ATOM 651 O O . LYS A 1 80 ? -3.094 -2.623 -9.320 1.00 83.62 80 LYS A O 1
ATOM 656 N N . ILE A 1 81 ? -1.815 -0.868 -8.727 1.00 84.12 81 ILE A N 1
ATOM 657 C CA . ILE A 1 81 ? -2.320 -0.717 -7.352 1.00 84.12 81 ILE A CA 1
ATOM 658 C C . ILE A 1 81 ? -3.814 -0.391 -7.374 1.00 84.12 81 ILE A C 1
ATOM 660 O O . ILE A 1 81 ? -4.585 -1.034 -6.666 1.00 84.12 81 ILE A O 1
ATOM 664 N N . MET A 1 82 ? -4.228 0.564 -8.209 1.00 83.56 82 MET A N 1
ATOM 665 C CA . MET A 1 82 ? -5.617 1.024 -8.288 1.00 83.56 82 MET A CA 1
ATOM 666 C C . MET A 1 82 ? -6.579 -0.044 -8.818 1.00 83.56 82 MET A C 1
ATOM 668 O O . MET A 1 82 ? -7.731 -0.092 -8.394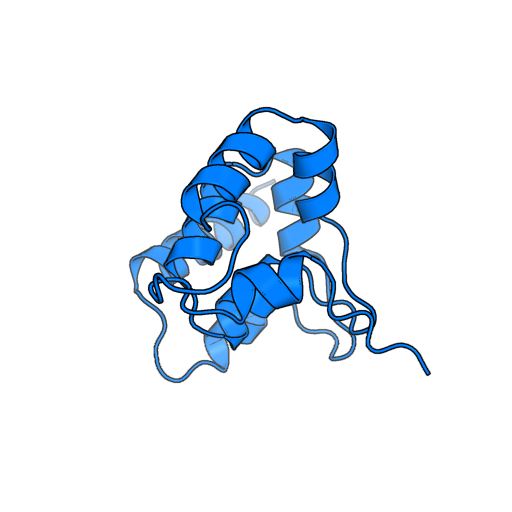 1.00 83.56 82 MET A O 1
ATOM 672 N N . ARG A 1 83 ? -6.121 -0.908 -9.733 1.00 86.38 83 ARG A N 1
ATOM 673 C CA . ARG A 1 83 ? -6.933 -2.006 -10.291 1.00 86.38 83 ARG A CA 1
ATOM 674 C C . ARG A 1 83 ? -6.870 -3.294 -9.468 1.00 86.38 83 ARG A C 1
ATOM 676 O O . ARG A 1 83 ? -7.638 -4.218 -9.736 1.00 86.38 83 ARG A O 1
ATOM 683 N N . LYS A 1 84 ? -5.956 -3.390 -8.498 1.00 87.94 84 LYS A N 1
ATOM 684 C CA . LYS A 1 84 ? -5.815 -4.580 -7.658 1.00 87.94 84 LYS A CA 1
ATOM 685 C C . LYS A 1 84 ? -7.049 -4.723 -6.775 1.00 87.94 84 LYS A C 1
ATOM 687 O O . LYS A 1 84 ? -7.463 -3.760 -6.139 1.00 87.94 84 LYS A O 1
ATOM 692 N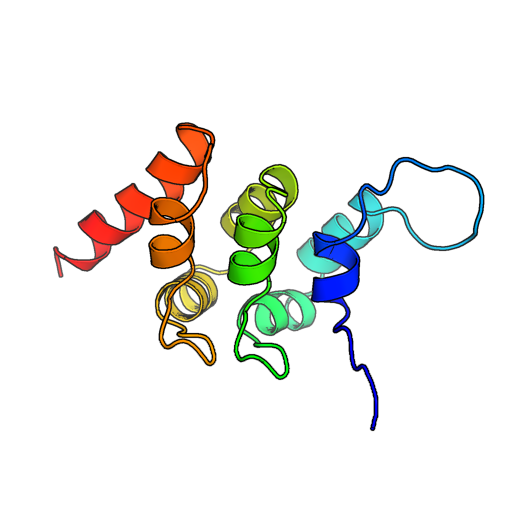 N . ARG A 1 85 ? -7.595 -5.934 -6.726 1.00 89.69 85 ARG A N 1
ATOM 693 C CA . ARG A 1 85 ? -8.672 -6.304 -5.813 1.00 89.69 85 ARG A CA 1
ATOM 694 C C . ARG A 1 85 ? -8.117 -7.121 -4.660 1.00 89.69 85 ARG A C 1
ATOM 696 O O . ARG A 1 85 ? -7.260 -7.980 -4.884 1.00 89.69 85 ARG A O 1
ATOM 703 N N . ASN A 1 86 ? -8.603 -6.843 -3.459 1.00 89.44 86 ASN A N 1
ATOM 704 C CA . ASN A 1 86 ? -8.315 -7.653 -2.286 1.00 89.44 86 ASN A CA 1
ATOM 705 C C . ASN A 1 86 ? -9.179 -8.927 -2.246 1.00 89.44 86 ASN A C 1
ATOM 707 O O . ASN A 1 86 ? -9.963 -9.199 -3.154 1.00 89.44 86 ASN A O 1
ATOM 711 N N . SER A 1 87 ? -9.054 -9.713 -1.178 1.00 91.50 87 SER A N 1
ATOM 712 C CA . SER A 1 87 ? -9.814 -10.954 -0.962 1.00 91.50 87 SER A CA 1
ATOM 713 C C . SER A 1 87 ? -11.335 -10.761 -0.885 1.00 91.50 87 SER A C 1
ATOM 715 O O . SER A 1 87 ? -12.081 -11.721 -1.065 1.00 91.50 87 SER A O 1
ATOM 717 N N . LYS A 1 88 ? -11.807 -9.527 -0.659 1.00 87.94 88 LYS A N 1
ATOM 718 C CA . LYS A 1 88 ? -13.228 -9.139 -0.685 1.00 87.94 88 LYS A CA 1
ATOM 719 C C . LYS A 1 88 ? -13.681 -8.642 -2.065 1.00 87.94 88 LYS A C 1
ATOM 721 O O . LYS A 1 88 ? -14.775 -8.103 -2.182 1.00 87.94 88 LYS A O 1
ATOM 726 N N . ASP A 1 89 ? -12.838 -8.792 -3.086 1.00 89.88 89 ASP A N 1
ATOM 727 C CA . ASP A 1 89 ? -13.021 -8.262 -4.441 1.00 89.88 89 ASP A CA 1
ATOM 728 C C . ASP A 1 89 ? -13.106 -6.721 -4.515 1.00 89.88 89 ASP A C 1
ATOM 730 O O . ASP A 1 89 ? -13.559 -6.152 -5.509 1.00 89.88 89 ASP A O 1
ATOM 734 N N . LEU A 1 90 ? -12.636 -6.021 -3.477 1.00 89.19 90 LEU A N 1
ATOM 735 C CA . LEU A 1 90 ? -12.665 -4.560 -3.392 1.00 89.19 90 LEU A CA 1
ATOM 736 C C . LEU A 1 90 ? -11.344 -3.975 -3.873 1.00 89.19 90 LEU A C 1
ATOM 738 O O . LEU A 1 90 ? -10.282 -4.491 -3.535 1.00 89.19 90 LEU A O 1
ATOM 742 N N . THR A 1 91 ? -11.414 -2.884 -4.629 1.00 89.50 91 THR A N 1
ATOM 743 C CA . THR A 1 91 ? -10.257 -2.047 -4.974 1.00 89.50 91 THR A CA 1
ATOM 744 C C . THR A 1 91 ? -10.009 -0.980 -3.897 1.00 89.50 91 THR A C 1
ATOM 746 O O . THR A 1 91 ? -10.887 -0.735 -3.058 1.00 89.50 91 THR A O 1
ATOM 749 N N . PRO A 1 92 ? -8.872 -0.249 -3.925 1.00 86.00 92 PRO A N 1
ATOM 750 C CA . PRO A 1 92 ? -8.642 0.835 -2.972 1.00 86.00 92 PRO A CA 1
ATOM 751 C C . PRO A 1 92 ? -9.742 1.904 -3.020 1.00 86.00 92 PRO A C 1
ATOM 753 O O . PRO A 1 92 ? -10.107 2.463 -1.989 1.00 86.00 92 PRO A O 1
ATOM 756 N N . ILE A 1 93 ? -10.307 2.173 -4.205 1.00 83.69 93 ILE A N 1
ATOM 757 C CA . ILE A 1 93 ? -11.364 3.176 -4.360 1.00 83.69 93 ILE A CA 1
ATOM 758 C C . ILE A 1 93 ? -12.714 2.698 -3.811 1.00 83.69 93 ILE A C 1
ATOM 760 O O . ILE A 1 93 ? -13.476 3.512 -3.293 1.00 83.69 93 ILE A O 1
ATOM 764 N N . ASP A 1 94 ? -12.993 1.394 -3.842 1.00 85.44 94 ASP A N 1
ATOM 765 C CA . ASP A 1 94 ? -14.232 0.837 -3.281 1.00 85.44 94 ASP A CA 1
ATOM 766 C C . ASP A 1 94 ? -14.251 0.946 -1.745 1.00 85.44 94 ASP A C 1
ATOM 768 O O . ASP A 1 94 ? -15.303 1.157 -1.135 1.00 85.44 94 ASP A O 1
ATOM 772 N N . LEU A 1 95 ? -13.073 0.905 -1.111 1.00 82.88 95 LEU A N 1
ATOM 773 C CA . LEU A 1 95 ? -12.929 1.115 0.332 1.00 82.88 95 LEU A CA 1
ATOM 774 C C . LEU A 1 95 ? -13.244 2.557 0.767 1.00 82.88 95 LEU A C 1
ATOM 776 O O . LEU A 1 95 ? -13.684 2.763 1.896 1.00 82.88 95 LEU A O 1
ATOM 780 N N . ILE A 1 96 ? -13.095 3.552 -0.118 1.00 75.69 96 ILE A N 1
ATOM 781 C CA . ILE A 1 96 ? -13.451 4.957 0.169 1.00 75.69 96 ILE A CA 1
ATOM 782 C C . ILE A 1 96 ? -14.956 5.104 0.380 1.00 75.69 96 ILE A C 1
ATOM 784 O O . ILE A 1 96 ? -15.373 5.814 1.290 1.00 75.69 96 ILE A O 1
ATOM 788 N N . GLY A 1 97 ? -15.770 4.436 -0.446 1.00 65.94 97 GLY A N 1
ATOM 789 C CA . GLY A 1 97 ? -17.233 4.512 -0.356 1.00 65.94 97 GLY A CA 1
ATOM 790 C C . GLY A 1 97 ? -17.789 3.910 0.936 1.00 65.94 97 GLY A C 1
ATOM 791 O O . GLY A 1 97 ? -18.893 4.250 1.349 1.00 65.94 97 GLY A O 1
ATOM 792 N N . SER A 1 98 ? -17.000 3.052 1.585 1.00 65.81 98 SER A N 1
ATOM 793 C CA . SER A 1 98 ? -17.334 2.402 2.853 1.00 65.81 98 SER A CA 1
ATOM 794 C C . SER A 1 98 ? -16.781 3.148 4.076 1.00 65.81 98 SER A C 1
ATOM 796 O O . SER A 1 98 ? -17.094 2.784 5.208 1.00 65.81 98 SER A O 1
ATOM 798 N N . ALA A 1 99 ? -15.934 4.163 3.877 1.00 64.94 99 ALA A N 1
ATOM 799 C CA . ALA A 1 99 ? -15.281 4.885 4.959 1.00 64.94 99 ALA A CA 1
ATOM 800 C C . ALA A 1 99 ? -16.138 6.066 5.442 1.00 64.94 99 ALA A C 1
ATOM 802 O O . ALA A 1 99 ? -16.574 6.903 4.658 1.00 64.94 99 ALA A O 1
ATOM 803 N N . GLU A 1 100 ? -16.318 6.170 6.761 1.00 68.81 100 GLU A N 1
ATOM 804 C CA . GLU A 1 100 ? -17.169 7.183 7.410 1.00 68.81 100 GLU A CA 1
ATOM 805 C C . GLU A 1 100 ? -16.724 8.630 7.119 1.00 68.81 100 GLU A C 1
ATOM 807 O O . GLU A 1 100 ? -17.545 9.539 7.022 1.00 68.81 100 GLU A O 1
ATOM 812 N N . TYR A 1 101 ? -15.417 8.854 6.939 1.00 73.50 101 TYR A N 1
ATOM 813 C CA . TYR A 1 101 ? -14.869 10.150 6.540 1.00 73.50 101 TYR A CA 1
ATOM 814 C C . TYR A 1 101 ? -13.549 9.985 5.792 1.00 73.50 101 TYR A C 1
ATOM 816 O O . TYR A 1 101 ? -12.558 9.518 6.371 1.00 73.50 101 TYR A O 1
ATOM 824 N N . VAL A 1 102 ? -13.531 10.445 4.539 1.00 69.69 102 VAL A N 1
ATOM 825 C CA . VAL A 1 102 ? -12.343 10.517 3.680 1.00 69.69 102 VAL A CA 1
ATOM 826 C C . VAL A 1 102 ? -12.086 11.976 3.291 1.00 69.69 102 VAL A C 1
ATOM 828 O O . VAL A 1 102 ? -12.989 12.637 2.775 1.00 69.69 102 VAL A O 1
ATOM 831 N N . PRO A 1 103 ? -10.869 12.512 3.509 1.00 74.81 103 PRO A N 1
ATOM 832 C CA . PRO A 1 103 ? -10.520 13.861 3.094 1.00 74.81 103 PRO A CA 1
ATOM 833 C C . PRO A 1 103 ? -10.773 14.066 1.601 1.00 74.81 103 PRO A C 1
ATOM 835 O O . PRO A 1 103 ? -10.298 13.288 0.771 1.00 74.81 103 PRO A O 1
ATOM 838 N N . ARG A 1 104 ? -11.455 15.167 1.256 1.00 74.31 104 ARG A N 1
ATOM 839 C CA . ARG A 1 104 ? -11.797 15.535 -0.130 1.00 74.31 104 ARG A CA 1
ATOM 840 C C . ARG A 1 104 ? -10.601 15.425 -1.077 1.00 74.31 104 ARG A C 1
ATOM 842 O O . ARG A 1 104 ? -10.770 14.989 -2.202 1.00 74.31 104 ARG A O 1
ATOM 849 N N . GLN A 1 105 ? -9.405 15.802 -0.634 1.00 70.19 105 GLN A N 1
ATOM 850 C CA . GLN A 1 105 ? -8.194 15.754 -1.458 1.00 70.19 105 GLN A CA 1
ATOM 851 C C . GLN A 1 105 ? -7.823 14.319 -1.857 1.00 70.19 105 GLN A C 1
ATOM 853 O O . GLN A 1 105 ? -7.583 14.065 -3.028 1.00 70.19 105 GLN A O 1
ATOM 858 N N . VAL A 1 106 ? -7.862 13.369 -0.916 1.00 71.56 106 VAL A N 1
ATOM 859 C CA . VAL A 1 106 ? -7.604 11.945 -1.196 1.00 71.56 106 VAL A CA 1
ATOM 860 C C . VAL A 1 106 ? -8.684 11.377 -2.109 1.00 71.56 106 VAL A C 1
ATOM 862 O O . VAL A 1 106 ? -8.381 10.694 -3.082 1.00 71.56 106 VAL A O 1
ATOM 865 N N . MET A 1 107 ? -9.943 11.724 -1.841 1.00 75.06 107 MET A N 1
ATOM 866 C CA . MET A 1 107 ? -11.070 11.322 -2.678 1.00 75.06 107 MET A CA 1
ATOM 867 C C . MET A 1 107 ? -10.936 11.863 -4.111 1.00 75.06 107 MET A C 1
ATOM 869 O O . MET A 1 107 ? -11.138 11.116 -5.061 1.00 75.06 107 MET A O 1
ATOM 873 N N . LEU A 1 108 ? -10.550 13.131 -4.288 1.00 72.81 108 LEU A N 1
ATOM 874 C CA . LEU A 1 108 ? -10.344 13.740 -5.605 1.00 72.81 108 LEU A CA 1
ATOM 875 C C . LEU A 1 108 ? -9.146 13.138 -6.342 1.00 72.81 108 LEU A C 1
ATOM 877 O O . LEU A 1 108 ? -9.276 12.882 -7.533 1.00 72.81 108 LEU A O 1
ATOM 881 N N . SER A 1 109 ? -8.026 12.871 -5.665 1.00 73.00 109 SER A N 1
ATOM 882 C CA . SER A 1 109 ? -6.859 12.222 -6.282 1.00 73.00 109 SER A CA 1
ATOM 883 C C . SER A 1 109 ? -7.161 10.799 -6.755 1.00 73.00 109 SER A C 1
ATOM 885 O O . SER A 1 109 ? -6.671 10.377 -7.797 1.00 73.00 109 SER A O 1
ATOM 887 N N . LEU A 1 110 ? -8.003 10.065 -6.021 1.00 71.62 110 LEU A N 1
ATOM 888 C CA . LEU A 1 110 ? -8.389 8.698 -6.382 1.00 71.62 110 LEU A CA 1
ATOM 889 C C . LEU A 1 110 ? -9.502 8.675 -7.450 1.00 71.62 110 LEU A C 1
ATOM 891 O O . LEU A 1 110 ? -9.486 7.818 -8.334 1.00 71.62 110 LEU A O 1
ATOM 895 N N . LEU A 1 111 ? -10.440 9.633 -7.429 1.00 70.19 111 LEU A N 1
ATOM 896 C CA . LEU A 1 111 ? -11.517 9.757 -8.426 1.00 70.19 111 LEU A CA 1
ATOM 897 C C . LEU A 1 111 ? -11.061 10.373 -9.753 1.00 70.19 111 LEU A C 1
ATOM 899 O O . LEU A 1 111 ? -11.558 9.967 -10.804 1.00 70.19 111 LEU A O 1
ATOM 903 N N . SER A 1 112 ? -10.130 11.332 -9.736 1.00 68.56 112 SER A N 1
ATOM 904 C CA . SER A 1 112 ? -9.585 11.933 -10.963 1.00 68.56 112 SER A CA 1
ATOM 905 C C . SER A 1 112 ? -8.953 10.868 -11.860 1.00 68.56 112 SER A C 1
ATOM 907 O O . SER A 1 112 ? -9.089 10.931 -13.082 1.00 68.56 112 SER A O 1
ATOM 909 N N . PHE A 1 113 ? -8.360 9.840 -11.251 1.00 62.69 113 PHE A N 1
ATOM 910 C CA . PHE A 1 113 ? -7.793 8.696 -11.948 1.00 62.69 113 PHE A CA 1
ATOM 911 C C . PHE A 1 113 ? -8.856 7.818 -12.623 1.00 62.69 113 PHE A C 1
ATOM 913 O O . PHE A 1 113 ? -8.685 7.404 -13.769 1.00 62.69 113 PHE A O 1
ATOM 920 N N . LYS A 1 114 ? -10.000 7.592 -11.957 1.00 59.94 114 LYS A N 1
ATOM 921 C CA . LYS A 1 114 ? -11.133 6.842 -12.525 1.00 59.94 114 LYS A CA 1
ATOM 922 C C . LYS A 1 114 ? -11.680 7.503 -13.796 1.00 59.94 114 LYS A C 1
ATOM 924 O O . LYS A 1 114 ? -12.108 6.791 -14.694 1.00 59.94 114 LYS A O 1
ATOM 929 N N . MET A 1 115 ? -11.623 8.836 -13.898 1.00 51.91 115 MET A N 1
ATOM 930 C CA . MET A 1 115 ? -12.051 9.556 -15.105 1.00 51.91 115 MET A CA 1
ATOM 931 C C . MET A 1 115 ? -10.999 9.565 -16.223 1.00 51.91 115 MET A C 1
ATOM 933 O O . MET A 1 115 ? -11.376 9.473 -17.385 1.00 51.91 115 MET A O 1
ATOM 937 N N . HIS A 1 116 ? -9.701 9.619 -15.904 1.00 53.59 116 HIS A N 1
ATOM 938 C CA . HIS A 1 116 ? -8.643 9.531 -16.924 1.00 53.59 116 HIS A CA 1
ATOM 939 C C . HIS A 1 116 ? -8.546 8.125 -17.538 1.00 53.59 116 HIS A C 1
ATOM 941 O O . HIS A 1 116 ? -8.329 8.000 -18.735 1.00 53.59 116 HIS A O 1
ATOM 947 N N . GLY A 1 117 ? -8.790 7.065 -16.758 1.00 48.75 117 GLY A N 1
ATOM 948 C CA . GLY A 1 117 ? -8.826 5.685 -17.261 1.00 48.75 117 GLY A CA 1
ATOM 949 C C . GLY A 1 117 ? -10.105 5.283 -18.013 1.00 48.75 117 GLY A C 1
ATOM 950 O O . GLY A 1 117 ? -10.184 4.151 -18.476 1.00 48.75 117 GLY A O 1
ATOM 951 N N . MET A 1 118 ? -11.112 6.163 -18.105 1.00 44.81 118 MET A N 1
ATOM 952 C CA . MET A 1 118 ? -12.321 5.969 -18.929 1.00 44.81 118 MET A CA 1
ATOM 953 C C . MET A 1 118 ? -12.232 6.673 -20.291 1.00 44.81 118 MET A C 1
ATOM 955 O O . MET A 1 118 ? -13.109 6.484 -21.131 1.00 44.81 118 MET A O 1
ATOM 959 N N . ILE A 1 119 ? -11.195 7.485 -20.510 1.00 39.25 119 ILE A N 1
ATOM 960 C CA . ILE A 1 119 ? -10.926 8.171 -21.773 1.00 39.25 119 ILE A CA 1
ATOM 961 C C . ILE A 1 119 ? -9.581 7.655 -22.287 1.00 39.25 119 ILE A C 1
ATOM 963 O O . ILE A 1 119 ? -8.597 8.375 -22.189 1.00 39.25 119 ILE A O 1
ATOM 967 N N . MET A 1 120 ? -9.531 6.401 -22.744 1.00 36.94 120 MET A N 1
ATOM 968 C CA . MET A 1 120 ? -8.582 5.841 -23.726 1.00 36.94 120 MET A CA 1
ATOM 969 C C . MET A 1 120 ? -9.055 4.451 -24.142 1.00 36.94 120 MET A C 1
ATOM 971 O O . MET A 1 120 ? -9.405 3.65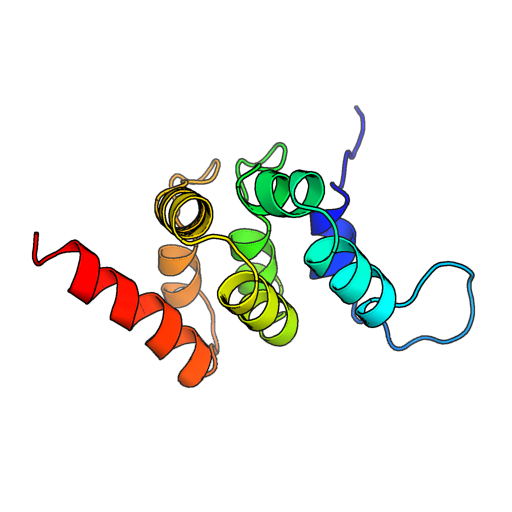7 -23.239 1.00 36.94 120 MET A O 1
#

pLDDT: mean 70.84, std 14.23, range [35.69, 91.5]

Secondary structure (DSSP, 8-state):
------HHHHHHH------SS-S--HHHHHHHHHH-HHHHHGGG---TTS--HHHHHHHTT-HHHHHHHHHHS-HHHHHHHHH---TTS--HHHHHHT-S---HHHHHHHHHHHHHTT--

InterPro domains:
  IPR036770 Ankyrin repeat-containing domain superfamily [G3DSA:1.25.40.20] (21-102)
  IPR036770 Ankyrin repeat-containing domain superfamily [SSF48403] (45-94)

Radius of gyration: 14.34 Å; chains: 1; bounding box: 33×36×47 Å